Protein AF-A0A479ZRL7-F1 (afdb_monomer)

Mean predicted aligned error: 9.7 Å

Organism: NCBI:txid531300

Structure (mmCIF, N/CA/C/O backbone):
data_AF-A0A479ZRL7-F1
#
_entry.id   AF-A0A479ZRL7-F1
#
loop_
_atom_site.group_PDB
_atom_site.id
_atom_site.type_symbol
_atom_site.label_atom_id
_atom_site.label_alt_id
_atom_site.label_comp_id
_atom_site.label_asym_id
_atom_site.label_entity_id
_atom_site.label_seq_id
_atom_site.pdbx_PDB_ins_code
_atom_site.Cartn_x
_atom_site.Cartn_y
_atom_site.Cartn_z
_atom_site.occupancy
_atom_site.B_iso_or_equiv
_atom_site.auth_seq_id
_atom_site.auth_comp_id
_atom_site.auth_asym_id
_atom_site.auth_atom_id
_atom_site.pdbx_PDB_model_num
ATOM 1 N N . MET A 1 1 ? -4.634 -10.617 11.708 1.00 70.88 1 MET A N 1
ATOM 2 C CA . MET A 1 1 ? -4.291 -9.201 11.975 1.00 70.88 1 MET A CA 1
ATOM 3 C C . MET A 1 1 ? -4.284 -8.460 10.642 1.00 70.88 1 MET A C 1
ATOM 5 O O . MET A 1 1 ? -3.659 -8.970 9.722 1.00 70.88 1 MET A O 1
ATOM 9 N N . LYS A 1 2 ? -5.000 -7.332 10.506 1.00 84.06 2 LYS A N 1
ATOM 10 C CA . LYS A 1 2 ? -4.996 -6.492 9.290 1.00 84.06 2 LYS A CA 1
ATOM 11 C C . LYS A 1 2 ? -4.223 -5.196 9.552 1.00 84.06 2 LYS A C 1
ATOM 13 O O . LYS A 1 2 ? -4.306 -4.654 10.651 1.00 84.06 2 LYS A O 1
ATOM 18 N N . ILE A 1 3 ? -3.484 -4.710 8.558 1.00 85.50 3 ILE A N 1
ATOM 19 C CA . ILE A 1 3 ? -2.729 -3.452 8.644 1.00 85.50 3 ILE A CA 1
ATOM 20 C C . ILE A 1 3 ? -3.670 -2.301 8.290 1.00 85.50 3 ILE A C 1
ATOM 22 O O . ILE A 1 3 ? -4.314 -2.345 7.249 1.00 85.50 3 ILE A O 1
ATOM 26 N N . GLN A 1 4 ? -3.744 -1.285 9.150 1.00 90.88 4 GLN A N 1
ATOM 27 C CA . GLN A 1 4 ? -4.570 -0.094 8.915 1.00 90.88 4 GLN A CA 1
ATOM 28 C C . GLN A 1 4 ? -3.806 1.000 8.174 1.00 90.88 4 GLN A C 1
ATOM 30 O O . GLN A 1 4 ? -4.336 1.608 7.257 1.00 90.88 4 GLN A O 1
ATOM 35 N N . SER A 1 5 ? -2.548 1.235 8.540 1.00 90.69 5 SER A N 1
ATOM 36 C CA . SER A 1 5 ? -1.728 2.259 7.906 1.00 90.69 5 SER A CA 1
ATOM 37 C C . SER A 1 5 ? -0.249 1.903 7.949 1.00 90.69 5 SER A C 1
ATOM 39 O O . SER A 1 5 ? 0.195 1.071 8.747 1.00 90.69 5 SER A O 1
ATOM 41 N N . LEU A 1 6 ? 0.518 2.522 7.056 1.00 89.25 6 LEU A N 1
ATOM 42 C CA . LEU A 1 6 ? 1.957 2.341 6.954 1.00 89.25 6 LEU A CA 1
ATOM 43 C C . LEU A 1 6 ? 2.630 3.652 6.555 1.00 89.25 6 LEU A C 1
ATOM 45 O O . LEU A 1 6 ? 2.346 4.200 5.492 1.00 89.25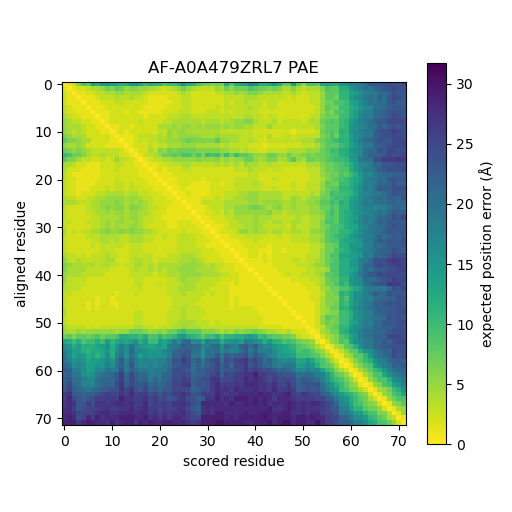 6 LEU A O 1
ATOM 49 N N . GLN A 1 7 ? 3.581 4.109 7.367 1.00 91.38 7 GLN A N 1
ATOM 50 C CA . GLN A 1 7 ? 4.452 5.225 7.018 1.00 91.38 7 GLN A CA 1
ATOM 51 C C . GLN A 1 7 ? 5.854 4.714 6.672 1.00 91.38 7 GLN A C 1
ATOM 53 O O . GLN A 1 7 ? 6.463 3.974 7.445 1.00 91.38 7 GLN A O 1
ATOM 58 N N . LEU A 1 8 ? 6.387 5.111 5.512 1.00 88.38 8 LEU A N 1
ATOM 59 C CA . LEU A 1 8 ? 7.697 4.648 5.034 1.00 88.38 8 LEU A CA 1
ATOM 60 C C . LEU A 1 8 ? 8.736 5.762 5.004 1.00 88.38 8 LEU A C 1
ATOM 62 O O . LEU A 1 8 ? 8.819 6.509 4.034 1.00 88.38 8 LEU A O 1
ATOM 66 N N . LYS A 1 9 ? 9.594 5.825 6.023 1.00 86.94 9 LYS A N 1
ATOM 67 C CA . LYS A 1 9 ? 10.678 6.810 6.109 1.00 86.94 9 LYS A CA 1
ATOM 68 C C . LYS A 1 9 ? 12.017 6.203 5.688 1.00 86.94 9 LYS A C 1
ATOM 70 O O . LYS A 1 9 ? 12.444 5.192 6.232 1.00 86.94 9 LYS A O 1
ATOM 75 N N . TYR A 1 10 ? 12.677 6.832 4.714 1.00 86.94 10 TYR A N 1
ATOM 76 C CA . TYR A 1 10 ? 13.975 6.415 4.160 1.00 86.94 10 TYR A CA 1
ATOM 77 C C . TYR A 1 10 ? 14.049 4.951 3.687 1.00 86.94 10 TYR A C 1
ATOM 79 O O . TYR A 1 10 ? 15.128 4.361 3.642 1.00 86.94 10 TYR A O 1
ATOM 87 N N . PHE A 1 11 ? 12.922 4.382 3.256 1.00 87.81 11 PHE A N 1
ATOM 88 C CA . PHE A 1 11 ? 12.853 3.004 2.780 1.00 87.81 11 PHE A CA 1
ATOM 89 C C . PHE A 1 11 ? 12.921 2.949 1.249 1.00 87.81 11 PHE A C 1
ATOM 91 O O . PHE A 1 11 ? 11.946 3.228 0.545 1.00 87.81 11 PHE A O 1
ATOM 98 N N . LYS A 1 12 ? 14.084 2.568 0.707 1.00 90.00 12 LYS A N 1
ATOM 99 C CA . LYS A 1 12 ? 14.338 2.487 -0.744 1.00 90.00 12 LYS A CA 1
ATOM 100 C C . LYS A 1 12 ? 14.003 3.810 -1.458 1.00 90.00 12 LYS A C 1
ATOM 102 O O . LYS A 1 12 ? 14.633 4.831 -1.192 1.00 90.00 12 LYS A O 1
ATOM 107 N N . LYS A 1 13 ? 13.018 3.797 -2.365 1.00 88.62 13 LYS A N 1
ATOM 108 C CA . LYS A 1 13 ? 12.536 4.974 -3.108 1.00 88.62 13 LYS A CA 1
ATOM 109 C C . LYS A 1 13 ? 11.723 5.935 -2.232 1.00 88.62 13 LYS A C 1
ATOM 111 O O . LYS A 1 13 ? 11.632 7.117 -2.552 1.00 88.62 13 LYS A O 1
ATOM 116 N N . PHE A 1 14 ? 11.145 5.463 -1.130 1.00 89.06 14 PHE A N 1
ATOM 117 C CA . PHE A 1 14 ? 10.306 6.275 -0.255 1.00 89.06 14 PHE A CA 1
ATOM 118 C C . PHE A 1 14 ? 11.177 7.134 0.670 1.00 89.06 14 PHE A C 1
ATOM 120 O O . PHE A 1 14 ? 11.482 6.773 1.806 1.00 89.06 14 PHE A O 1
ATOM 127 N N . ARG A 1 15 ? 11.631 8.276 0.142 1.00 85.75 15 ARG A N 1
ATOM 128 C CA . ARG A 1 15 ? 12.409 9.281 0.887 1.00 85.75 15 ARG A CA 1
ATOM 129 C C . ARG A 1 15 ? 11.512 10.307 1.581 1.00 85.75 15 ARG A C 1
ATOM 131 O O . ARG A 1 15 ? 11.827 10.729 2.686 1.00 85.75 15 ARG A O 1
ATOM 138 N N . SER A 1 16 ? 10.366 10.623 0.982 1.00 84.94 16 SER A N 1
ATOM 139 C CA . SER A 1 16 ? 9.439 11.669 1.440 1.00 84.94 16 SER A CA 1
ATOM 140 C C . SER A 1 16 ? 8.465 11.237 2.544 1.00 84.94 16 SER A C 1
ATOM 142 O O . SER A 1 16 ? 7.509 11.949 2.815 1.00 84.94 16 SER A O 1
ATOM 144 N N . SER A 1 17 ? 8.680 10.083 3.182 1.00 84.56 17 SER A N 1
ATOM 145 C CA . SER A 1 17 ? 7.832 9.582 4.279 1.00 84.56 17 SER A CA 1
ATOM 146 C C . SER A 1 17 ? 6.327 9.483 3.967 1.00 84.56 17 SER A C 1
ATOM 148 O O . SER A 1 17 ? 5.524 9.946 4.779 1.00 84.56 17 SER A O 1
ATOM 150 N N . PRO A 1 18 ? 5.914 8.894 2.822 1.00 89.00 18 PRO A N 1
ATOM 151 C CA . PRO A 1 18 ? 4.498 8.769 2.493 1.00 89.00 18 PRO A CA 1
ATOM 152 C C . PRO A 1 18 ? 3.747 7.943 3.541 1.00 89.00 18 PRO A C 1
ATOM 154 O O . PRO A 1 18 ? 4.272 6.944 4.047 1.00 89.00 18 PRO A O 1
ATOM 157 N N . LEU A 1 19 ? 2.512 8.365 3.815 1.00 90.75 19 LEU A N 1
ATOM 158 C CA . LEU A 1 19 ? 1.523 7.618 4.581 1.00 90.75 19 LEU A CA 1
ATOM 159 C C . LEU A 1 19 ? 0.615 6.867 3.606 1.00 90.75 19 LEU A C 1
ATOM 161 O O . LEU A 1 19 ? -0.022 7.475 2.748 1.00 90.75 19 LEU A O 1
ATOM 165 N N . PHE A 1 20 ? 0.562 5.550 3.751 1.00 91.19 20 PHE A N 1
ATOM 166 C CA . PHE A 1 20 ? -0.415 4.702 3.086 1.00 91.19 20 PHE A CA 1
ATOM 167 C C . PHE A 1 20 ? -1.508 4.370 4.091 1.00 91.19 20 PHE A C 1
ATOM 169 O O . PHE A 1 20 ? -1.231 3.734 5.108 1.00 91.19 20 PHE A O 1
ATOM 176 N N . ASP A 1 21 ? -2.724 4.822 3.808 1.00 91.44 21 ASP A N 1
ATOM 177 C CA . ASP A 1 21 ? -3.912 4.500 4.588 1.00 91.44 21 ASP A CA 1
ATOM 178 C C . ASP A 1 21 ? -4.704 3.398 3.875 1.00 91.44 21 ASP A C 1
ATOM 180 O O . ASP A 1 21 ? -5.032 3.500 2.690 1.00 91.44 21 ASP A O 1
ATOM 184 N N . PHE A 1 22 ? -4.949 2.313 4.596 1.00 90.69 22 PHE A N 1
ATOM 185 C CA . PHE A 1 22 ? -5.642 1.118 4.131 1.00 90.69 22 PHE A CA 1
ATOM 186 C C . PHE A 1 22 ? -7.030 0.978 4.759 1.00 90.69 22 PHE A C 1
ATOM 188 O O . PHE A 1 22 ? -7.705 -0.038 4.552 1.00 90.69 22 PHE A O 1
ATOM 195 N N . THR A 1 23 ? -7.452 1.971 5.538 1.00 91.69 23 THR A N 1
ATOM 196 C CA . THR A 1 23 ? -8.772 1.998 6.145 1.00 91.69 23 THR A CA 1
ATOM 197 C C . THR A 1 23 ? -9.837 2.422 5.143 1.00 91.69 23 THR A C 1
ATOM 199 O O . THR A 1 23 ? -9.595 3.112 4.146 1.00 91.69 23 THR A O 1
ATOM 202 N N . ASP A 1 24 ? -11.037 1.923 5.377 1.00 90.31 24 ASP A N 1
ATOM 203 C CA . ASP A 1 24 ? -12.241 2.4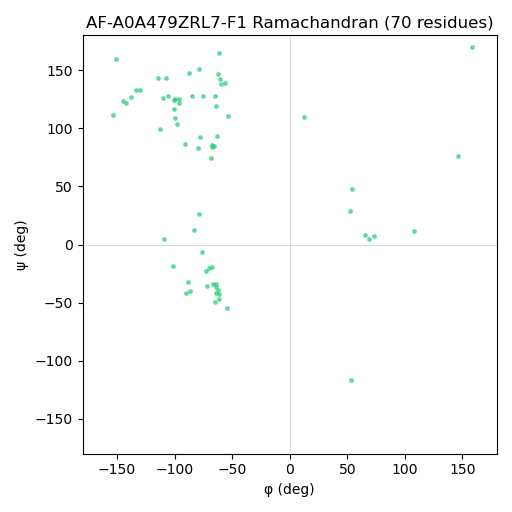48 4.779 1.00 90.31 24 ASP A CA 1
ATOM 204 C C . ASP A 1 24 ? -12.614 3.772 5.480 1.00 90.31 24 ASP A C 1
ATOM 206 O O . ASP A 1 24 ? -12.671 3.802 6.708 1.00 90.31 24 ASP A O 1
ATOM 210 N N . PRO A 1 25 ? -12.831 4.873 4.74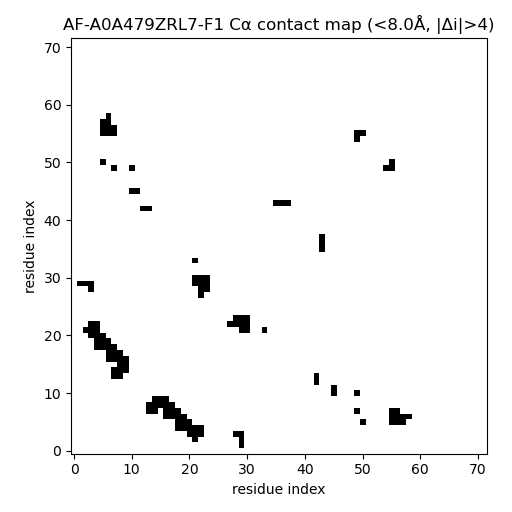2 1.00 88.44 25 PRO A N 1
ATOM 211 C CA . PRO A 1 25 ? -13.012 6.197 5.333 1.00 88.44 25 PRO A CA 1
ATOM 212 C C . PRO A 1 25 ? -14.334 6.361 6.091 1.00 88.44 25 PRO A C 1
ATOM 214 O O . PRO A 1 25 ? -14.433 7.263 6.917 1.00 88.44 25 PRO A O 1
ATOM 217 N N . GLU A 1 26 ? -15.340 5.524 5.826 1.00 93.25 26 GLU A N 1
ATOM 218 C CA . GLU A 1 26 ? -16.635 5.593 6.512 1.00 93.25 26 GLU A CA 1
ATOM 219 C C . GLU A 1 26 ? -16.610 4.796 7.818 1.00 93.25 26 GLU A C 1
ATOM 221 O O . GLU A 1 26 ? -17.149 5.229 8.835 1.00 93.25 26 GLU A O 1
ATOM 226 N N . THR A 1 27 ? -15.960 3.632 7.803 1.00 91.56 27 THR A N 1
ATOM 227 C CA . THR A 1 27 ? -15.962 2.692 8.936 1.00 91.56 27 THR A CA 1
ATOM 228 C C . THR A 1 27 ? -14.689 2.729 9.784 1.00 91.56 27 THR A C 1
ATOM 230 O O . THR A 1 27 ? -14.684 2.226 10.907 1.00 91.56 27 THR A O 1
ATOM 233 N N . GLY A 1 28 ? -13.586 3.271 9.263 1.00 88.81 28 GLY A N 1
ATOM 234 C CA . GLY A 1 28 ? -12.259 3.241 9.889 1.00 88.81 28 GLY A CA 1
ATOM 235 C C . GLY A 1 28 ? -11.619 1.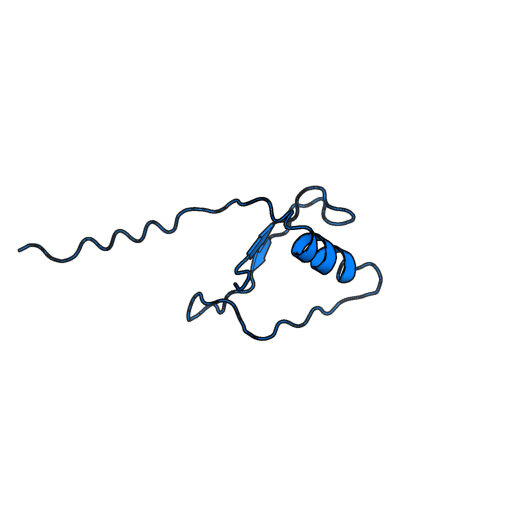846 9.943 1.00 88.81 28 GLY A C 1
ATOM 236 O O . GLY A 1 28 ? -10.551 1.667 10.533 1.00 88.81 28 GLY A O 1
ATOM 237 N N . LEU A 1 29 ? -12.253 0.833 9.345 1.00 89.38 29 LEU A N 1
ATOM 238 C CA . LEU A 1 29 ? -11.774 -0.546 9.362 1.00 89.38 29 LEU A CA 1
ATOM 239 C C . LEU A 1 29 ? -10.811 -0.809 8.206 1.00 89.38 29 LEU A C 1
ATOM 241 O O . LEU A 1 29 ? -10.956 -0.270 7.115 1.00 89.38 29 LEU A O 1
ATOM 245 N N . ALA A 1 30 ? -9.830 -1.686 8.425 1.00 90.31 30 ALA A N 1
ATOM 246 C CA . ALA A 1 30 ? -8.922 -2.102 7.360 1.00 90.31 30 ALA A CA 1
ATOM 247 C C . ALA A 1 30 ? -9.678 -2.872 6.265 1.00 90.31 30 ALA A C 1
ATOM 249 O O . ALA A 1 30 ? -10.353 -3.872 6.550 1.00 90.31 30 ALA A O 1
ATOM 250 N N . ARG A 1 31 ? -9.504 -2.439 5.014 1.00 89.62 31 ARG A N 1
ATOM 251 C CA . ARG A 1 31 ? -10.111 -3.079 3.841 1.00 89.62 31 ARG A CA 1
ATOM 252 C C . ARG A 1 31 ? -9.616 -4.517 3.665 1.00 89.62 31 ARG A C 1
ATOM 254 O O . ARG A 1 31 ? -8.465 -4.830 3.964 1.00 89.62 31 ARG A O 1
ATOM 261 N N . ASP A 1 32 ? -10.486 -5.394 3.166 1.00 89.12 32 ASP A N 1
ATOM 262 C CA . ASP A 1 32 ? -10.144 -6.795 2.867 1.00 89.12 32 ASP A CA 1
ATOM 263 C C . ASP A 1 32 ? -9.237 -6.944 1.646 1.00 89.12 32 ASP A C 1
ATOM 265 O O . ASP A 1 32 ? -8.364 -7.809 1.618 1.00 89.12 32 ASP A O 1
ATOM 269 N N . ILE A 1 33 ? -9.436 -6.093 0.639 1.00 90.75 33 ILE A N 1
ATOM 270 C CA . ILE A 1 33 ? -8.716 -6.149 -0.631 1.00 90.75 33 ILE A CA 1
ATOM 271 C C . ILE A 1 33 ? -8.166 -4.764 -0.944 1.00 90.75 33 ILE A C 1
ATOM 273 O O . ILE A 1 33 ? -8.869 -3.758 -0.856 1.00 90.75 33 ILE A O 1
ATOM 277 N N . ILE A 1 34 ? -6.892 -4.726 -1.329 1.00 90.31 34 ILE A N 1
ATOM 278 C CA . ILE A 1 34 ? -6.173 -3.509 -1.698 1.00 90.31 34 ILE A CA 1
ATOM 279 C C . ILE A 1 34 ? -5.415 -3.791 -2.985 1.00 90.31 34 ILE A C 1
ATOM 281 O O . ILE A 1 34 ? -4.734 -4.810 -3.102 1.00 90.31 34 ILE A O 1
ATOM 285 N N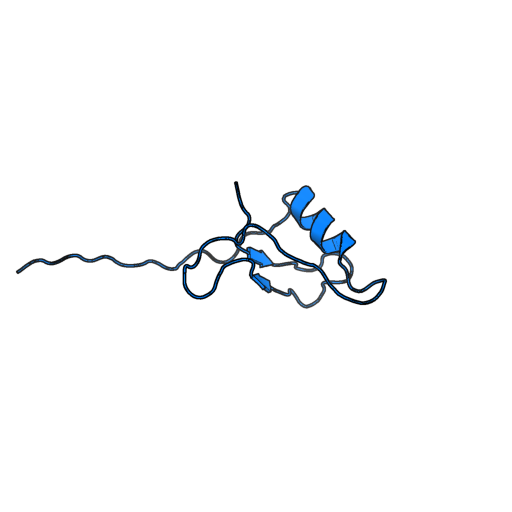 . VAL A 1 35 ? -5.514 -2.879 -3.948 1.00 93.69 35 VAL A N 1
ATOM 286 C CA . VAL A 1 35 ? -4.841 -3.004 -5.243 1.00 93.69 35 VAL A CA 1
ATOM 287 C C . VAL A 1 35 ? -3.717 -1.977 -5.329 1.00 93.69 35 VAL A C 1
ATOM 289 O O . VAL A 1 35 ? -3.936 -0.782 -5.142 1.00 93.69 35 VAL A O 1
ATOM 292 N N . LEU A 1 36 ? -2.501 -2.438 -5.633 1.00 92.88 36 LEU A N 1
ATOM 293 C CA . LEU A 1 36 ? -1.339 -1.575 -5.853 1.00 92.88 36 LEU A CA 1
ATOM 294 C C . LEU A 1 36 ? -1.103 -1.385 -7.353 1.00 92.88 36 LEU A C 1
ATOM 296 O O . LEU A 1 36 ? -0.632 -2.298 -8.033 1.00 92.88 36 LEU A O 1
ATOM 300 N N . ILE A 1 37 ? -1.371 -0.183 -7.861 1.00 94.88 37 ILE A N 1
ATOM 301 C CA . ILE A 1 37 ? -1.221 0.164 -9.281 1.00 94.88 37 ILE A CA 1
ATOM 302 C C . ILE A 1 37 ? -0.114 1.207 -9.443 1.00 94.88 37 ILE A C 1
ATOM 304 O O . ILE A 1 37 ? 0.077 2.081 -8.603 1.00 94.88 37 ILE A O 1
ATOM 308 N N . GLY A 1 38 ? 0.648 1.104 -10.529 1.00 94.00 38 GLY A N 1
ATOM 309 C CA . GLY A 1 38 ? 1.656 2.094 -10.893 1.00 94.00 38 GLY A CA 1
ATOM 310 C C . GLY A 1 38 ? 2.718 1.520 -11.818 1.00 94.00 38 GLY A C 1
ATOM 311 O O . GLY A 1 38 ? 2.810 0.304 -12.000 1.00 94.00 38 GLY A O 1
ATOM 312 N N . MET A 1 39 ? 3.563 2.389 -12.363 1.00 96.81 39 MET A N 1
ATOM 313 C CA . MET A 1 39 ? 4.646 2.006 -13.275 1.00 96.81 39 MET A CA 1
ATOM 314 C C . MET A 1 39 ? 5.673 1.057 -12.628 1.00 96.81 39 MET A C 1
ATOM 316 O O . MET A 1 39 ? 5.750 0.891 -11.399 1.00 96.81 39 MET A O 1
ATOM 320 N N . ASN A 1 40 ? 6.502 0.421 -13.455 1.00 96.06 40 ASN A N 1
ATOM 321 C CA . ASN A 1 40 ? 7.679 -0.303 -12.974 1.00 96.06 40 ASN A CA 1
ATOM 322 C C . ASN A 1 40 ? 8.613 0.660 -12.226 1.00 96.06 40 ASN A C 1
ATOM 324 O O . ASN A 1 40 ? 8.764 1.818 -12.600 1.00 96.06 40 ASN A O 1
ATOM 328 N N . GLY A 1 41 ? 9.162 0.215 -11.093 1.00 93.94 41 GLY A N 1
ATOM 329 C CA . GLY A 1 41 ? 9.939 1.092 -10.208 1.00 93.94 41 GLY A CA 1
ATOM 330 C C . GLY A 1 41 ? 9.114 2.110 -9.397 1.00 93.94 41 GLY A C 1
ATOM 331 O O . GLY A 1 41 ? 9.688 2.950 -8.701 1.00 93.94 41 GLY A O 1
ATOM 332 N N . ALA A 1 42 ? 7.774 2.053 -9.411 1.00 93.44 42 ALA A N 1
ATOM 333 C CA . ALA A 1 42 ? 6.937 2.907 -8.553 1.00 93.44 42 ALA A CA 1
ATOM 334 C C . ALA A 1 42 ? 7.061 2.580 -7.050 1.00 93.44 42 ALA A C 1
ATOM 336 O O . ALA A 1 42 ? 6.764 3.430 -6.220 1.00 93.44 42 ALA A O 1
ATOM 337 N N . GLY A 1 43 ? 7.548 1.383 -6.699 1.00 92.75 43 GLY A N 1
ATOM 338 C CA . GLY A 1 43 ? 7.751 0.962 -5.307 1.00 92.75 43 GLY A CA 1
ATOM 339 C C . GLY A 1 43 ? 6.759 -0.084 -4.789 1.00 92.75 43 GLY A C 1
ATOM 340 O O . GLY A 1 43 ? 6.766 -0.354 -3.597 1.00 92.75 43 GLY A O 1
ATOM 341 N N . LYS A 1 44 ? 5.958 -0.716 -5.660 1.00 95.12 44 LYS A N 1
ATOM 342 C CA . LYS A 1 44 ? 4.969 -1.753 -5.292 1.00 95.12 44 LYS A CA 1
ATOM 343 C C . LYS A 1 44 ? 5.588 -2.913 -4.495 1.00 95.12 44 LYS A C 1
ATOM 345 O O . LYS A 1 44 ? 5.189 -3.176 -3.369 1.00 95.12 44 LYS A O 1
ATOM 350 N N . THR A 1 45 ? 6.629 -3.552 -5.034 1.00 95.06 45 THR A N 1
ATOM 351 C CA . THR A 1 45 ? 7.343 -4.641 -4.342 1.00 95.06 45 THR A CA 1
ATOM 352 C C . THR A 1 45 ? 8.026 -4.157 -3.064 1.00 95.06 45 THR A C 1
ATOM 354 O O . THR A 1 45 ? 8.029 -4.863 -2.065 1.00 95.06 45 THR A O 1
ATOM 357 N N . SER A 1 46 ? 8.562 -2.934 -3.068 1.00 93.38 46 SER A N 1
ATOM 358 C CA . SER A 1 46 ? 9.147 -2.321 -1.871 1.00 93.38 46 SER A CA 1
ATOM 359 C C . SER A 1 46 ? 8.104 -2.148 -0.762 1.00 93.38 46 SER A C 1
ATOM 361 O O . SER A 1 46 ? 8.389 -2.457 0.388 1.00 93.38 46 SER A O 1
ATOM 363 N N . LEU A 1 47 ? 6.891 -1.703 -1.100 1.00 91.94 47 LEU A N 1
ATOM 364 C CA . LEU A 1 47 ? 5.786 -1.555 -0.154 1.00 91.94 47 LEU A CA 1
ATOM 365 C C . LEU A 1 47 ? 5.405 -2.903 0.479 1.00 91.94 47 LEU A C 1
ATOM 367 O O . LEU A 1 47 ? 5.320 -3.003 1.700 1.00 91.94 47 LEU A O 1
ATOM 371 N N . LEU A 1 48 ? 5.273 -3.956 -0.337 1.00 92.75 48 LEU A N 1
ATOM 372 C CA . LEU A 1 48 ? 5.005 -5.317 0.150 1.00 92.75 48 LEU A CA 1
ATOM 373 C C . LEU A 1 48 ? 6.130 -5.850 1.047 1.00 92.75 48 LEU A C 1
ATOM 375 O O . LEU A 1 48 ? 5.861 -6.481 2.064 1.00 92.75 48 LEU A O 1
ATOM 379 N N . GLN A 1 49 ? 7.388 -5.568 0.707 1.00 92.25 49 GLN A N 1
ATOM 380 C CA . GLN A 1 49 ? 8.532 -5.961 1.531 1.00 92.25 49 GLN A CA 1
ATOM 381 C C . GLN A 1 49 ? 8.526 -5.269 2.892 1.00 92.25 49 GLN A C 1
ATOM 383 O O . GLN A 1 49 ? 8.783 -5.935 3.885 1.00 92.25 49 GLN A O 1
ATOM 388 N N . ALA A 1 50 ? 8.207 -3.973 2.949 1.00 89.50 50 ALA A N 1
ATOM 389 C CA . ALA A 1 50 ? 8.120 -3.242 4.213 1.00 89.50 50 ALA A CA 1
ATOM 390 C C . ALA A 1 50 ? 6.997 -3.762 5.126 1.00 89.50 50 ALA A C 1
ATOM 392 O O . ALA A 1 50 ? 7.148 -3.770 6.347 1.00 89.50 50 ALA A O 1
ATOM 393 N N . ILE A 1 51 ? 5.885 -4.210 4.533 1.00 88.38 51 ILE A N 1
ATOM 394 C CA . ILE A 1 51 ? 4.802 -4.897 5.244 1.00 88.38 51 ILE A CA 1
ATOM 395 C C 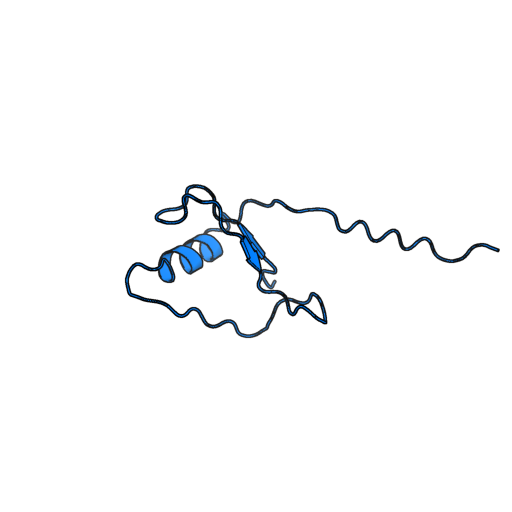. ILE A 1 51 ? 5.297 -6.238 5.800 1.00 88.38 51 ILE A C 1
ATOM 397 O O . ILE A 1 51 ? 5.122 -6.515 6.985 1.00 88.38 51 ILE A O 1
ATOM 401 N N . ALA A 1 52 ? 5.946 -7.050 4.963 1.00 88.12 52 ALA A N 1
ATOM 402 C CA . ALA A 1 52 ? 6.415 -8.382 5.338 1.00 88.12 52 ALA A CA 1
ATOM 403 C C . ALA A 1 52 ? 7.529 -8.358 6.398 1.00 88.12 52 ALA A C 1
ATOM 405 O O . ALA A 1 52 ? 7.580 -9.240 7.250 1.00 88.12 52 ALA A O 1
ATOM 406 N N . SER A 1 53 ? 8.410 -7.354 6.374 1.00 82.88 53 SER A N 1
ATOM 407 C CA . SER A 1 53 ? 9.498 -7.213 7.349 1.00 82.88 53 SER A CA 1
ATOM 408 C C . SER A 1 53 ? 9.037 -6.704 8.715 1.00 82.88 53 SER A C 1
ATOM 410 O O . SER A 1 53 ? 9.859 -6.606 9.623 1.00 82.88 53 SER A O 1
ATOM 412 N N . GLY A 1 54 ? 7.766 -6.317 8.874 1.00 70.69 54 GLY A N 1
ATOM 413 C CA . GLY A 1 54 ? 7.264 -5.725 10.116 1.00 70.69 54 GLY A CA 1
ATOM 414 C C . GLY A 1 54 ? 7.886 -4.363 10.447 1.00 70.69 54 GLY A C 1
ATOM 415 O O . GLY A 1 54 ? 7.620 -3.812 11.511 1.00 70.69 54 GLY A O 1
ATOM 416 N N . THR A 1 55 ? 8.672 -3.770 9.539 1.00 58.59 55 THR A N 1
ATOM 417 C CA . THR A 1 55 ? 9.329 -2.461 9.723 1.00 58.59 55 THR A CA 1
ATOM 418 C C . THR A 1 55 ? 8.371 -1.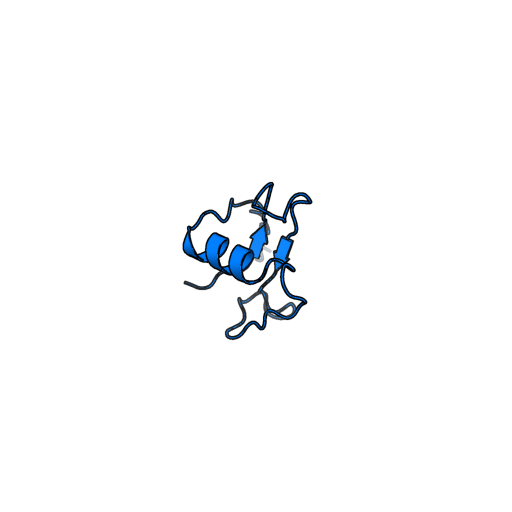287 9.508 1.00 58.59 55 THR A C 1
ATOM 420 O O . THR A 1 55 ? 8.794 -0.187 9.153 1.00 58.59 55 THR A O 1
ATOM 423 N N . ALA A 1 56 ? 7.074 -1.506 9.720 1.00 54.34 56 ALA A N 1
ATOM 424 C CA . ALA A 1 56 ? 6.090 -0.450 9.853 1.00 54.34 56 ALA A CA 1
ATOM 425 C C . ALA A 1 56 ? 6.385 0.310 11.152 1.00 54.34 56 ALA A C 1
ATOM 427 O O . ALA A 1 56 ? 5.846 -0.003 12.212 1.00 54.34 56 ALA A O 1
ATOM 428 N N . LEU A 1 57 ? 7.305 1.274 11.086 1.00 44.03 57 LEU A N 1
ATOM 429 C CA . LEU A 1 57 ? 7.562 2.196 12.181 1.00 44.03 57 LEU A CA 1
ATOM 430 C C . LEU A 1 57 ? 6.221 2.841 12.563 1.00 44.03 57 LEU A C 1
ATOM 432 O O . LEU A 1 57 ? 5.645 3.594 11.778 1.00 44.03 57 LEU A O 1
ATOM 436 N N . ARG A 1 58 ? 5.697 2.508 13.747 1.00 45.22 58 ARG A N 1
ATOM 437 C CA . ARG A 1 58 ? 4.504 3.161 14.287 1.00 45.22 58 ARG A CA 1
ATOM 438 C C . ARG A 1 58 ? 4.803 4.637 14.546 1.00 45.22 58 ARG A C 1
ATOM 440 O O . ARG A 1 58 ? 5.605 4.963 15.412 1.00 45.22 58 ARG A O 1
ATOM 447 N N . ALA A 1 59 ? 4.059 5.497 13.874 1.00 36.28 59 ALA A N 1
ATOM 448 C CA . ALA A 1 59 ? 3.480 6.734 14.389 1.00 36.28 59 ALA A CA 1
ATOM 449 C C .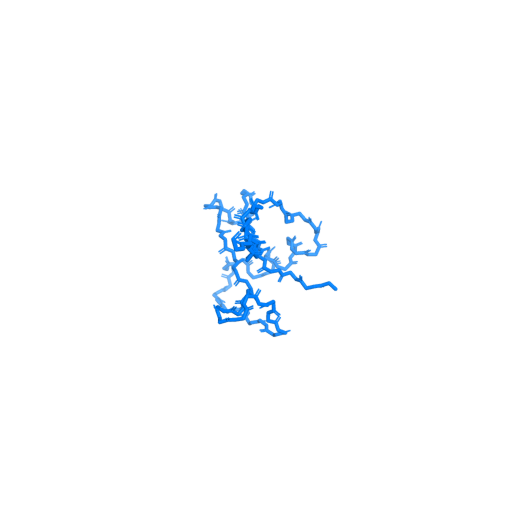 ALA A 1 59 ? 2.248 6.931 13.492 1.00 36.28 59 ALA A C 1
ATOM 451 O O . ALA A 1 59 ? 2.391 6.966 12.280 1.00 36.28 59 ALA A O 1
ATOM 452 N N . ILE A 1 60 ? 1.009 6.808 13.964 1.00 36.50 60 ILE A N 1
ATOM 453 C CA . ILE A 1 60 ? 0.337 7.745 14.862 1.00 36.50 60 ILE A CA 1
ATOM 454 C C . ILE A 1 60 ? -0.513 6.938 15.860 1.00 36.50 60 ILE A C 1
ATOM 456 O O . ILE A 1 60 ? -1.380 6.159 15.470 1.00 36.50 60 ILE A O 1
ATOM 460 N N . ALA A 1 61 ? -0.263 7.106 17.157 1.00 33.62 61 ALA A N 1
ATOM 461 C CA . ALA A 1 61 ? -1.275 6.858 18.177 1.00 33.62 61 ALA A CA 1
ATOM 462 C C . ALA A 1 61 ? -1.912 8.211 18.505 1.00 33.62 61 ALA A C 1
ATOM 464 O O . ALA A 1 61 ? -1.165 9.131 18.823 1.00 33.62 61 ALA A O 1
ATOM 465 N N . ALA A 1 62 ? -3.242 8.300 18.405 1.00 34.75 62 ALA A N 1
ATOM 466 C CA . ALA A 1 62 ? -4.150 9.063 19.276 1.00 34.75 62 ALA A CA 1
ATOM 467 C C . ALA A 1 62 ? -5.358 9.625 18.503 1.00 34.75 62 ALA A C 1
ATOM 469 O O . ALA A 1 62 ? -5.473 10.827 18.298 1.00 34.75 62 ALA A O 1
ATOM 470 N N . THR A 1 63 ? -6.333 8.774 18.186 1.00 37.12 63 THR A N 1
ATOM 471 C CA . THR A 1 63 ? -7.715 9.187 18.455 1.00 37.12 63 THR A CA 1
ATOM 472 C C . THR A 1 63 ? -8.011 8.686 19.860 1.00 37.12 63 THR A C 1
ATOM 474 O O . THR A 1 63 ? -8.472 7.563 20.052 1.00 37.12 63 THR A O 1
ATOM 477 N N . LEU A 1 64 ? -7.665 9.492 20.867 1.00 40.19 64 LEU A N 1
ATOM 478 C CA . LEU A 1 64 ? -8.335 9.401 22.159 1.00 40.19 64 LEU A CA 1
ATOM 479 C C . LEU A 1 64 ? -9.768 9.867 21.905 1.00 40.19 64 LEU A C 1
ATOM 481 O O . LEU A 1 64 ? -10.088 11.043 22.035 1.00 40.19 64 LEU A O 1
ATOM 485 N N . GLY A 1 65 ? -10.619 8.941 21.468 1.00 40.72 65 GLY A N 1
ATOM 486 C CA . GLY A 1 65 ? -12.049 9.085 21.651 1.00 40.72 65 GLY A CA 1
ATOM 487 C C . GLY A 1 65 ? -12.294 9.076 23.151 1.00 40.72 65 GLY A C 1
ATOM 488 O O . GLY A 1 65 ? -12.395 8.012 23.758 1.00 40.72 65 GLY A O 1
ATOM 489 N N . THR A 1 66 ? -12.338 10.255 23.767 1.00 41.06 66 THR A N 1
ATOM 490 C CA . THR A 1 66 ? -12.969 10.429 25.069 1.00 41.06 66 THR A CA 1
ATOM 491 C C . THR A 1 66 ? -14.455 10.166 24.873 1.00 41.06 66 THR A C 1
ATOM 493 O O . THR A 1 66 ? -15.246 11.081 24.655 1.00 41.06 66 THR A O 1
ATOM 496 N N . ALA A 1 67 ? -14.842 8.894 24.927 1.00 42.31 67 ALA A N 1
ATOM 497 C CA . ALA A 1 67 ? -16.189 8.515 25.301 1.00 42.31 67 ALA A CA 1
ATOM 498 C C . ALA A 1 67 ? -16.359 8.852 26.790 1.00 42.31 67 ALA A C 1
ATOM 500 O O . ALA A 1 67 ? -16.323 7.980 27.653 1.00 42.31 67 ALA A O 1
ATOM 501 N N . THR A 1 68 ? -16.497 10.137 27.111 1.00 44.28 68 THR A N 1
ATOM 502 C CA . THR A 1 68 ? -17.161 10.540 28.347 1.00 44.28 68 THR A CA 1
ATOM 503 C C . THR A 1 68 ? -18.648 10.395 28.094 1.00 44.28 68 THR A C 1
ATOM 505 O O . THR A 1 68 ? -19.300 11.273 27.530 1.00 44.28 68 THR A O 1
ATOM 508 N N . GLY A 1 69 ? -19.148 9.214 28.451 1.00 36.94 69 GLY A N 1
ATOM 509 C CA . GLY A 1 69 ? -20.562 9.001 28.669 1.00 36.94 69 GLY A CA 1
ATOM 510 C C . GLY A 1 69 ? -21.084 9.971 29.728 1.00 36.94 69 GLY A C 1
ATOM 511 O O . GLY A 1 69 ? -20.413 10.268 30.711 1.00 36.94 69 GLY A O 1
ATOM 512 N N . HIS A 1 70 ? -22.276 10.478 29.442 1.00 43.53 70 HIS A N 1
ATOM 513 C CA . HIS A 1 70 ? -23.374 10.736 30.365 1.00 43.53 70 HIS A CA 1
ATOM 514 C C . HIS A 1 70 ? -23.046 10.657 31.871 1.00 43.53 70 HIS A C 1
ATOM 516 O O . HIS A 1 70 ? -22.913 9.571 32.434 1.00 43.53 70 HIS A O 1
ATOM 522 N N . ALA A 1 71 ? -23.048 11.809 32.534 1.00 39.06 71 ALA A N 1
ATOM 523 C CA . ALA A 1 71 ? -23.481 11.923 33.918 1.00 39.06 71 ALA A CA 1
ATOM 524 C C . ALA A 1 71 ? -24.327 13.197 34.025 1.00 39.06 71 ALA A C 1
ATOM 526 O O . ALA A 1 71 ? -23.925 14.250 33.527 1.00 39.06 71 ALA A O 1
ATOM 527 N N . LEU A 1 72 ? -25.529 13.010 34.569 1.00 47.22 72 LEU A N 1
ATOM 528 C CA . LEU A 1 72 ? -26.506 14.028 34.947 1.00 47.22 72 LEU A CA 1
ATOM 529 C 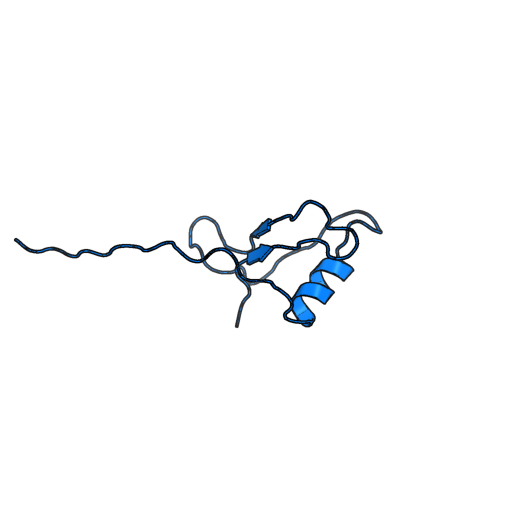C . LEU A 1 72 ? -25.909 15.055 35.917 1.00 47.22 72 LEU A C 1
ATOM 531 O O . LEU A 1 72 ? -25.036 14.653 36.720 1.00 47.22 72 LEU A O 1
#

Solvent-accessible surface area (backbone atoms only — not comparable to full-atom values): 4980 Å² total; per-residue (Å²): 139,81,70,44,66,42,42,38,69,68,50,85,88,35,61,83,44,54,75,48,75,41,42,37,90,89,77,68,44,50,55,94,76,85,86,89,82,74,65,91,90,68,43,65,71,58,53,53,47,42,61,73,69,64,66,53,57,87,76,85,89,78,86,78,74,78,79,75,71,88,78,135

Foldseek 3Di:
DADQKAWDDPQVVRPPGDIDGQADPVPSDGDPDDDDDDDVVPCPVSVVVCVVVVVRPDDDDDPPPPPPDDDD

Secondary structure (DSSP, 8-state):
----EEE-SSBTTB-S-PEEE-B-TTT-PBPS-------TTSSHHHHHHHHHTT------------------

Sequence (72 aa):
MKIQSLQLKYFKKFRSSPLFDFTDPETGLARDIIVLIGMNGAGKTSLLQAIASGTALRAIAATLGTATGHAL

pLDDT: mean 77.73, std 21.29, range [33.62, 96.81]

Radius of gyration: 15.76 Å; Cα contacts (8 Å, |Δi|>4): 65; chains: 1; bounding box: 41×23×48 Å

InterPro domains:
  IPR027417 P-loop containing nucleoside triphosphate hydrolase [G3DSA:3.40.50.300] (1-68)
  IPR027417 P-loop containing nucleoside triphosphate hydrolase [SSF52540] (1-55)
  IPR038729 Rad50/SbcC-type AAA domain [PF13476] (5-53)